Protein AF-A0A6C0I6Y9-F1 (afdb_monomer)

Solvent-accessible surface area (backbone atoms only — not comparable to full-atom values): 7051 Å² total; per-residue (Å²): 144,76,79,78,69,69,66,66,60,72,56,47,60,62,51,49,54,50,50,50,50,50,53,52,50,52,52,49,53,54,50,49,51,54,50,53,52,44,52,43,44,55,71,65,30,73,48,66,6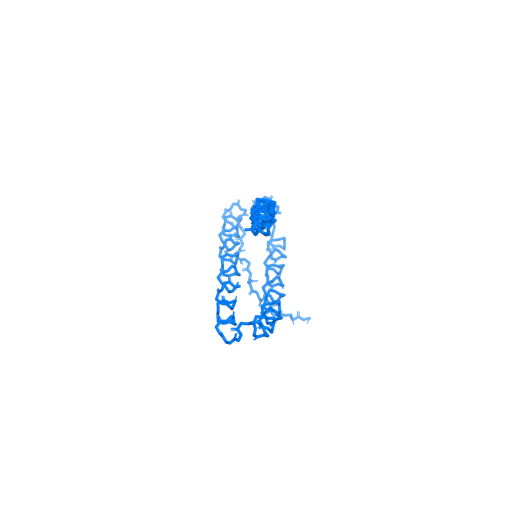6,55,38,35,53,54,33,48,53,50,39,52,49,52,55,53,50,51,55,50,47,53,56,51,31,55,56,27,34,74,77,49,36,69,66,32,25,54,54,50,51,54,51,49,51,50,52,53,50,49,54,52,55,58,46,53,56,26,48,52,54,17,18,70,73,57,75,47,75,83,61,69,70,72,69,77,91,75,129

Nearest PDB structures (foldseek):
  6f09-assembly4_R-5  TM=5.107E-01  e=5.992E+00  Homo sapiens

Organism: NCBI:txid1070528

Secondary structure (DSSP, 8-state):
--SSSHHHHHTHHHHHHH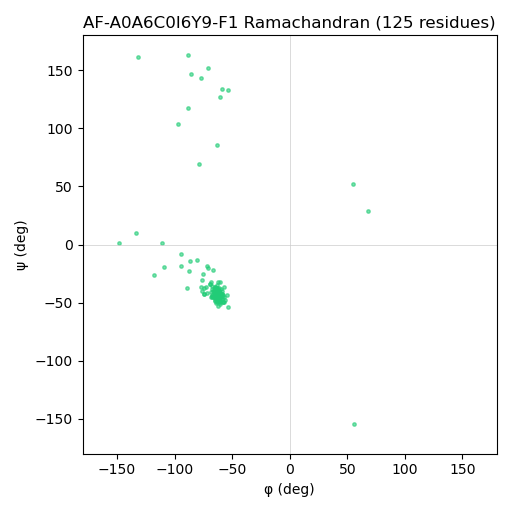HHHHHHHHHHHHHHHHHHHHHHHHHH--SHHHHHHHHHHHHHHHHHHHHHHHHHHHHHHHHHHHHHHHHHHHHHHHHHHHHHHHHHHHHHHHHHHHTPPPPPTT-----

Sequence (127 aa):
MFAIERSKSTSLMPKLIGKSILFASMQFAIGSVEMSSKFSVKNFSKDQDTLQNAADALSDYLIIGLLWTLGTCLIFYANYKWNGVIINTLINLSIMYWIYWSYVKSFDSACTKYGLQPPIMFKPYIS

Radius of gyration: 21.2 Å; Cα contacts (8 Å, |Δi|>4): 71; chains: 1; bounding box: 40×43×68 Å

Mean predicted aligned error: 7.86 Å

Foldseek 3Di:
DPPPPVVVPVVVVVVVVVVVVVVVVVVCVLVVCLVVLLVCLLPPPLDQVSLQVSLAVLLVVLVVLVVVLVVQLVVLCVVPNPVSNVVSNVVSVVSNVVSVVSVQVSQVNNCVVNVYDRHDHPDPPDD

Structure (mmCIF, N/CA/C/O backbone):
data_AF-A0A6C0I6Y9-F1
#
_entry.id   AF-A0A6C0I6Y9-F1
#
loop_
_atom_site.group_PDB
_atom_site.id
_atom_site.type_symbol
_atom_site.label_atom_id
_atom_site.label_alt_id
_atom_site.label_comp_id
_atom_site.label_asym_id
_atom_site.label_entity_id
_atom_site.label_seq_id
_atom_site.pdbx_PDB_ins_code
_atom_site.Cartn_x
_atom_site.Cartn_y
_atom_site.Cartn_z
_atom_site.occupancy
_atom_site.B_iso_or_equiv
_atom_site.auth_seq_id
_atom_site.auth_comp_id
_atom_site.auth_asym_id
_atom_site.auth_atom_id
_atom_site.pdbx_PDB_model_num
ATOM 1 N N . MET A 1 1 ? -24.051 20.916 44.393 1.00 46.16 1 MET A N 1
ATOM 2 C CA . MET A 1 1 ? -24.277 19.968 43.279 1.00 46.16 1 MET A CA 1
ATOM 3 C C . MET A 1 1 ? -24.046 20.663 41.926 1.00 46.16 1 MET A C 1
ATOM 5 O O . MET A 1 1 ? -24.965 20.760 41.140 1.00 46.16 1 MET A O 1
ATOM 9 N N . PHE A 1 2 ? -22.843 21.202 41.664 1.00 51.16 2 PHE A N 1
ATOM 10 C CA . PHE A 1 2 ? -22.504 21.872 40.381 1.00 51.16 2 PHE A CA 1
ATOM 11 C C . PHE A 1 2 ? -21.022 21.722 39.966 1.00 51.16 2 PHE A C 1
ATOM 13 O O . PHE A 1 2 ? -20.606 22.233 38.933 1.00 51.16 2 PHE A O 1
ATOM 20 N N . ALA A 1 3 ? -20.202 21.005 40.745 1.00 52.91 3 ALA A N 1
ATOM 21 C CA . ALA A 1 3 ? -18.757 20.911 40.505 1.00 52.91 3 ALA A CA 1
ATOM 22 C C . ALA A 1 3 ? -18.325 19.688 39.668 1.00 52.91 3 ALA A C 1
ATOM 24 O O . ALA A 1 3 ? -17.167 19.605 39.274 1.00 52.91 3 ALA A O 1
ATOM 25 N N . ILE A 1 4 ? -19.229 18.745 39.374 1.00 52.59 4 ILE A N 1
ATOM 26 C CA . ILE A 1 4 ? -18.869 17.458 38.744 1.00 52.59 4 ILE A CA 1
ATOM 27 C C . ILE A 1 4 ? -19.005 17.489 37.205 1.00 52.59 4 ILE A C 1
ATOM 29 O O . ILE A 1 4 ? -18.363 16.704 36.512 1.00 52.59 4 ILE A O 1
ATOM 33 N N . GLU A 1 5 ? -19.740 18.444 36.626 1.00 50.00 5 GLU A N 1
ATOM 34 C CA . GLU A 1 5 ? -19.968 18.483 35.168 1.00 50.00 5 GLU A CA 1
ATOM 35 C C . GLU A 1 5 ? -18.899 19.233 34.353 1.00 50.00 5 GLU A C 1
ATOM 37 O O . GLU A 1 5 ? -18.698 18.918 33.180 1.00 50.00 5 GLU A O 1
ATOM 42 N N . ARG A 1 6 ? -18.126 20.157 34.946 1.00 48.78 6 ARG A N 1
ATOM 43 C CA . ARG A 1 6 ? -17.092 20.916 34.203 1.00 48.78 6 ARG A CA 1
ATOM 44 C C . ARG A 1 6 ? -15.857 20.096 33.806 1.00 48.78 6 ARG A C 1
ATOM 46 O O . ARG A 1 6 ? -15.140 20.497 32.895 1.00 48.78 6 ARG A O 1
ATOM 53 N N . SER A 1 7 ? -15.619 18.945 34.437 1.00 47.91 7 SER A N 1
ATOM 54 C CA . SER A 1 7 ? -14.430 18.110 34.191 1.00 47.91 7 SER A CA 1
ATOM 55 C C . SER A 1 7 ? -14.483 17.323 32.869 1.00 47.91 7 SER A C 1
ATOM 57 O O . SER A 1 7 ? -13.441 17.024 32.286 1.00 47.91 7 SER A O 1
ATOM 59 N N . LYS A 1 8 ? -15.675 17.014 32.337 1.00 51.84 8 LYS A N 1
ATOM 60 C CA . LYS A 1 8 ? -15.796 16.215 31.102 1.00 51.84 8 LYS A CA 1
ATOM 61 C C . LYS A 1 8 ? -15.482 17.013 29.828 1.00 51.84 8 LYS A C 1
ATOM 63 O O . LYS A 1 8 ? -14.951 16.437 28.878 1.00 51.84 8 LYS A O 1
ATOM 68 N N . SER A 1 9 ? -15.749 18.322 29.824 1.00 52.97 9 SER A N 1
ATOM 69 C CA . SER A 1 9 ? -15.637 19.184 28.635 1.00 52.97 9 SER A CA 1
ATOM 70 C C . SER A 1 9 ? -14.188 19.551 28.272 1.00 52.97 9 SER A C 1
ATOM 72 O O . SER A 1 9 ? -13.799 19.478 27.107 1.00 52.97 9 SER A O 1
ATOM 74 N N . THR A 1 10 ? -13.330 19.829 29.258 1.00 56.44 10 THR A N 1
ATOM 75 C CA . THR A 1 10 ? -11.923 20.223 29.028 1.00 56.44 10 THR A CA 1
ATOM 76 C C . THR A 1 10 ? -11.056 19.116 28.422 1.00 56.44 10 THR A C 1
ATOM 78 O O . THR A 1 10 ? -10.063 19.409 27.763 1.00 56.44 10 THR A O 1
ATOM 81 N N . SER A 1 11 ? -11.441 17.843 28.569 1.00 61.66 11 SER A N 1
ATOM 82 C CA . SER A 1 11 ? -10.718 16.711 27.965 1.00 61.66 11 SER A CA 1
ATOM 83 C C . SER A 1 11 ? -11.043 16.475 26.485 1.00 61.66 11 SER A C 1
ATOM 85 O O . SER A 1 11 ? -10.345 15.707 25.820 1.00 61.66 11 SER A O 1
ATOM 87 N N . LEU A 1 12 ? -12.106 17.095 25.960 1.00 75.56 12 LEU A N 1
ATOM 88 C CA . LEU A 1 12 ? -12.605 16.814 24.615 1.00 75.56 12 LEU A CA 1
ATOM 89 C C . LEU A 1 12 ? -11.707 17.433 23.538 1.00 75.56 12 LEU A C 1
ATOM 91 O O . LEU A 1 12 ? -11.383 16.771 22.555 1.00 75.56 12 LEU A O 1
ATOM 95 N N . MET A 1 13 ? -11.259 18.672 23.747 1.00 86.00 13 MET A N 1
ATOM 96 C CA . MET A 1 13 ? -10.482 19.416 22.753 1.00 86.00 13 MET A CA 1
ATOM 97 C C . MET A 1 13 ? -9.079 18.824 22.518 1.00 86.00 13 MET A C 1
ATOM 99 O O . MET A 1 13 ? -8.746 18.585 21.358 1.00 86.00 13 MET A O 1
ATOM 103 N N . PRO A 1 14 ? -8.296 18.445 23.552 1.00 88.75 14 PRO A N 1
ATOM 104 C CA . PRO A 1 14 ? -7.034 17.729 23.344 1.00 88.75 14 PRO A CA 1
ATOM 105 C C . PRO A 1 14 ? -7.215 16.369 22.653 1.00 88.75 14 PRO A C 1
ATOM 107 O O . PRO A 1 14 ? -6.416 16.005 21.794 1.00 88.75 14 PRO A O 1
ATOM 110 N N . LYS A 1 15 ? -8.288 15.626 22.971 1.00 86.62 15 LYS A N 1
ATOM 111 C CA . LYS A 1 15 ? -8.602 14.342 22.314 1.00 86.62 15 LYS A CA 1
ATOM 112 C C . LYS A 1 15 ? -8.944 14.520 20.836 1.00 86.62 15 LYS A C 1
ATOM 114 O O . LYS A 1 15 ? -8.518 13.707 20.020 1.00 86.62 15 LYS A O 1
ATOM 119 N N . LEU A 1 16 ? -9.714 15.554 20.497 1.00 90.31 16 LEU A N 1
ATOM 120 C CA . LEU A 1 16 ? -10.054 15.876 19.112 1.00 90.31 16 LEU A CA 1
ATOM 121 C C . LEU A 1 16 ? -8.808 16.286 18.326 1.00 90.31 16 LEU A C 1
ATOM 123 O O . LEU A 1 16 ? -8.562 15.713 17.271 1.00 90.31 16 LEU A O 1
ATOM 127 N N . ILE A 1 17 ? -7.985 17.187 18.869 1.00 92.62 17 ILE A N 1
ATOM 128 C CA . ILE A 1 17 ? -6.722 17.600 18.241 1.00 92.62 17 ILE A CA 1
ATOM 129 C C . ILE A 1 17 ? -5.806 16.388 18.033 1.00 92.62 17 ILE A C 1
ATOM 131 O O . ILE A 1 17 ? -5.309 16.185 16.929 1.00 92.62 17 ILE A O 1
ATOM 135 N N . GLY A 1 18 ? -5.641 15.538 19.051 1.00 90.56 18 GLY A N 1
ATOM 136 C CA . GLY A 1 18 ? -4.822 14.329 18.949 1.00 90.56 18 GLY A CA 1
ATOM 137 C C . GLY A 1 18 ? -5.308 13.359 17.868 1.00 90.56 18 GLY A C 1
ATOM 138 O O . GLY A 1 18 ? -4.500 12.860 17.088 1.00 90.56 18 GLY A O 1
ATOM 139 N N . LYS A 1 19 ? -6.626 13.129 17.763 1.00 89.19 19 LYS A N 1
ATOM 140 C CA . LYS A 1 19 ? -7.206 12.303 16.688 1.00 89.19 19 LYS A CA 1
ATOM 141 C C . LYS A 1 19 ? -7.010 12.927 15.307 1.00 89.19 19 LYS A C 1
ATOM 143 O O . LYS A 1 19 ? -6.667 12.210 14.373 1.00 89.19 19 LYS A O 1
ATOM 148 N N . SER A 1 20 ? -7.196 14.239 15.178 1.00 91.06 20 SER A N 1
ATOM 149 C CA . SER A 1 20 ? -6.979 14.945 13.913 1.00 91.06 20 SER A CA 1
ATOM 150 C C . SER A 1 20 ? -5.524 14.862 13.462 1.00 91.06 20 SER A C 1
ATOM 152 O O . SER A 1 20 ? -5.271 14.586 12.293 1.00 91.06 20 SER A O 1
ATOM 154 N N . ILE A 1 21 ? -4.570 15.028 14.385 1.00 93.94 21 ILE A N 1
ATOM 155 C CA . ILE A 1 21 ? -3.141 14.851 14.098 1.00 93.94 21 ILE A CA 1
ATOM 156 C C . ILE A 1 21 ? -2.873 13.415 13.652 1.00 93.94 21 ILE A C 1
ATOM 158 O O . ILE A 1 21 ? -2.245 13.224 12.620 1.00 93.94 21 ILE A O 1
ATOM 162 N N . LEU A 1 22 ? -3.398 12.412 14.364 1.00 92.00 22 LEU A N 1
ATOM 163 C CA . LEU A 1 22 ? -3.224 11.006 13.992 1.00 92.00 22 LEU A CA 1
ATOM 164 C C . LEU A 1 22 ? -3.715 10.723 12.564 1.00 92.00 22 LEU A C 1
ATOM 166 O O . LEU A 1 22 ? -2.991 10.115 11.779 1.00 92.00 22 LEU A O 1
ATOM 170 N N . PHE A 1 23 ? -4.918 11.183 12.210 1.00 89.44 23 PHE A N 1
ATOM 171 C CA . PHE A 1 23 ? -5.465 10.984 10.866 1.00 89.44 23 PHE A CA 1
ATOM 172 C C . PHE A 1 23 ? -4.680 11.749 9.795 1.00 89.44 23 PHE A C 1
ATOM 174 O O . PHE A 1 23 ? -4.400 11.188 8.736 1.00 89.44 23 PHE A O 1
ATOM 181 N N . ALA A 1 24 ? -4.249 12.981 10.081 1.00 91.25 24 ALA A N 1
ATOM 182 C CA . ALA A 1 24 ? -3.385 13.741 9.182 1.00 91.25 24 ALA A CA 1
ATOM 183 C C . ALA A 1 24 ? -2.025 13.048 8.976 1.00 91.25 24 ALA A C 1
ATOM 185 O O . ALA A 1 24 ? -1.539 12.960 7.850 1.00 91.25 24 ALA A O 1
ATOM 186 N N . SER A 1 25 ? -1.432 12.492 10.036 1.00 91.69 25 SER A N 1
ATOM 187 C CA . SER A 1 25 ? -0.187 11.723 9.966 1.00 91.69 25 SER A CA 1
ATOM 188 C C . SER A 1 25 ? -0.346 10.433 9.163 1.00 91.69 25 SER A C 1
ATOM 190 O O . SER A 1 25 ? 0.541 10.105 8.379 1.00 91.69 25 SER A O 1
ATOM 192 N N . MET A 1 26 ? -1.471 9.722 9.300 1.00 90.25 26 MET A N 1
ATOM 193 C CA . MET A 1 26 ? -1.774 8.547 8.471 1.00 90.25 26 MET A CA 1
ATOM 194 C C . MET A 1 26 ? -1.885 8.926 6.991 1.00 90.25 26 MET A C 1
ATOM 196 O O . MET A 1 26 ? -1.279 8.269 6.147 1.00 90.25 26 MET A O 1
ATOM 200 N N . GLN A 1 27 ? -2.595 10.013 6.675 1.00 87.44 27 GLN A N 1
ATOM 201 C CA . GLN A 1 27 ? -2.697 10.518 5.305 1.00 87.44 27 GLN A CA 1
ATOM 202 C C . GLN A 1 27 ? -1.326 10.913 4.745 1.00 87.44 27 GLN A C 1
ATOM 204 O O . GLN A 1 27 ? -1.005 10.560 3.611 1.00 87.44 27 GLN A O 1
ATOM 209 N N . PHE A 1 28 ? -0.506 11.610 5.534 1.00 90.56 28 PHE A N 1
ATOM 210 C CA . PHE A 1 28 ? 0.849 11.982 5.140 1.00 90.56 28 PHE A CA 1
ATOM 211 C C . PHE A 1 28 ? 1.724 10.752 4.881 1.00 90.56 28 PHE A C 1
ATOM 213 O O . PHE A 1 28 ? 2.403 10.699 3.861 1.00 90.56 28 PHE A O 1
ATOM 220 N N . ALA A 1 29 ? 1.684 9.747 5.759 1.00 88.44 29 ALA A N 1
ATOM 221 C CA . ALA A 1 29 ? 2.462 8.522 5.597 1.00 88.44 29 ALA A CA 1
ATOM 222 C C . ALA A 1 29 ? 2.071 7.767 4.319 1.00 88.44 29 ALA A C 1
ATOM 224 O O . ALA A 1 29 ? 2.939 7.434 3.514 1.00 88.44 29 ALA A O 1
ATOM 225 N N . ILE A 1 30 ? 0.770 7.560 4.093 1.00 86.06 30 ILE A N 1
ATOM 226 C CA . ILE A 1 30 ? 0.262 6.865 2.902 1.00 86.06 30 ILE A CA 1
ATOM 227 C C . ILE A 1 30 ? 0.606 7.656 1.635 1.00 86.06 30 ILE A C 1
ATOM 229 O O . ILE A 1 30 ? 1.162 7.098 0.690 1.00 86.06 30 ILE A O 1
ATOM 233 N N . GLY A 1 31 ? 0.331 8.963 1.627 1.00 87.06 31 GLY A N 1
ATOM 234 C CA . GLY A 1 31 ? 0.601 9.824 0.476 1.00 87.06 31 GLY A CA 1
ATOM 235 C C . GLY A 1 31 ? 2.090 9.940 0.152 1.00 87.06 31 GLY A C 1
ATOM 236 O O . GLY A 1 31 ? 2.466 9.905 -1.017 1.00 87.06 31 GLY A O 1
ATOM 237 N N . SER A 1 32 ? 2.947 10.028 1.172 1.00 87.12 32 SER A N 1
ATOM 238 C CA . SER A 1 32 ? 4.403 10.089 1.012 1.00 87.12 32 SER A CA 1
ATOM 239 C C . SER A 1 32 ? 4.956 8.804 0.395 1.00 87.12 32 SER A C 1
ATOM 241 O O . SER A 1 32 ? 5.728 8.862 -0.566 1.00 87.12 32 SER A O 1
ATOM 243 N N . VAL A 1 33 ? 4.514 7.638 0.881 1.00 84.69 33 VAL A N 1
ATOM 244 C CA . VAL A 1 33 ? 4.906 6.345 0.305 1.00 84.69 33 VAL A CA 1
ATOM 245 C C . VAL A 1 33 ? 4.414 6.241 -1.137 1.00 84.69 33 VAL A C 1
ATOM 247 O O . VAL A 1 33 ? 5.216 5.978 -2.026 1.00 84.69 33 VAL A O 1
ATOM 250 N N . GLU A 1 34 ? 3.141 6.537 -1.414 1.00 86.25 34 GLU A N 1
ATOM 251 C CA . GLU A 1 34 ? 2.609 6.449 -2.779 1.00 86.25 34 GLU A CA 1
ATOM 252 C C . GLU A 1 34 ? 3.352 7.387 -3.747 1.00 86.25 34 GLU A C 1
ATOM 254 O O . GLU A 1 34 ? 3.741 6.981 -4.846 1.00 86.25 34 GLU A O 1
ATOM 259 N N . MET A 1 35 ? 3.599 8.635 -3.346 1.00 87.69 35 MET A N 1
ATOM 260 C CA . MET A 1 35 ? 4.308 9.611 -4.172 1.00 87.69 35 MET A CA 1
ATOM 261 C C . MET A 1 35 ? 5.755 9.186 -4.438 1.00 87.69 35 MET A C 1
ATOM 263 O O . MET A 1 35 ? 6.185 9.179 -5.595 1.00 87.69 35 MET A O 1
ATOM 267 N N . SER A 1 36 ? 6.500 8.828 -3.389 1.00 87.81 36 SER A N 1
ATOM 268 C CA . SER A 1 36 ? 7.916 8.456 -3.500 1.00 87.81 36 SER A CA 1
ATOM 269 C C . SER A 1 36 ? 8.106 7.176 -4.312 1.00 87.81 36 SER A C 1
ATOM 271 O O . SER A 1 36 ? 8.956 7.131 -5.202 1.00 87.81 36 SER A O 1
ATOM 273 N N . SER A 1 37 ? 7.253 6.177 -4.106 1.00 84.56 37 SER A N 1
ATOM 274 C CA . SER A 1 37 ? 7.244 4.937 -4.875 1.00 84.56 37 SER A CA 1
ATOM 275 C C . SER A 1 37 ? 6.992 5.156 -6.365 1.00 84.56 37 SER A C 1
ATOM 277 O O . SER A 1 37 ? 7.751 4.671 -7.206 1.00 84.56 37 SER A O 1
ATOM 279 N N . LYS A 1 38 ? 5.961 5.930 -6.723 1.00 88.38 38 LYS A N 1
ATOM 280 C CA . LYS A 1 38 ? 5.637 6.208 -8.133 1.00 88.38 38 LYS A CA 1
ATOM 281 C C . LYS A 1 38 ? 6.707 7.058 -8.796 1.00 88.38 38 LYS A C 1
ATOM 283 O O . LYS A 1 38 ? 7.029 6.842 -9.964 1.00 88.38 38 LYS A O 1
ATOM 288 N N . PHE A 1 39 ? 7.252 8.025 -8.062 1.00 87.50 39 PHE A N 1
ATOM 289 C CA . PHE A 1 39 ? 8.388 8.806 -8.527 1.00 87.50 39 PHE A CA 1
ATOM 290 C C . PHE A 1 39 ? 9.587 7.901 -8.816 1.00 87.50 39 PHE A C 1
ATOM 292 O O . PHE A 1 39 ? 10.225 8.068 -9.855 1.00 87.50 39 PHE A O 1
ATOM 299 N N . SER A 1 40 ? 9.852 6.929 -7.940 1.00 86.25 40 SER A N 1
ATOM 300 C CA . SER A 1 40 ? 10.973 6.010 -8.096 1.00 86.25 40 SER A CA 1
ATOM 301 C C . SER A 1 40 ? 10.844 5.167 -9.365 1.00 86.25 40 SER A C 1
ATOM 303 O O . SER A 1 40 ? 11.708 5.229 -10.239 1.00 86.25 40 SER A O 1
ATOM 305 N N . VAL A 1 41 ? 9.704 4.490 -9.541 1.00 85.81 41 VAL A N 1
ATOM 306 C CA . VAL A 1 41 ? 9.430 3.656 -10.725 1.00 85.81 41 VAL A CA 1
ATOM 307 C C . VAL A 1 41 ? 9.549 4.461 -12.025 1.00 85.81 41 VAL A C 1
ATOM 309 O O . VAL A 1 41 ? 10.188 4.035 -12.981 1.00 85.81 41 VAL A O 1
ATOM 312 N N . LYS A 1 42 ? 8.987 5.673 -12.071 1.00 85.06 42 LYS A N 1
ATOM 313 C CA . LYS A 1 42 ? 8.967 6.489 -13.299 1.00 85.06 42 LYS A CA 1
ATOM 314 C C . LYS A 1 42 ? 10.326 7.066 -13.711 1.00 85.06 42 LYS A C 1
ATOM 316 O O . LYS A 1 42 ? 10.476 7.495 -14.860 1.00 85.06 42 LYS A O 1
ATOM 321 N N . ASN A 1 43 ? 11.282 7.162 -12.788 1.00 83.94 43 ASN A N 1
ATOM 322 C CA . ASN A 1 43 ? 12.553 7.855 -13.028 1.00 83.94 43 ASN A CA 1
ATOM 323 C C . ASN A 1 43 ? 13.784 6.951 -12.933 1.00 83.94 43 ASN A C 1
ATOM 325 O O . ASN A 1 43 ? 14.796 7.260 -13.570 1.00 83.94 43 ASN A O 1
ATOM 329 N N . PHE A 1 44 ? 13.706 5.859 -12.170 1.00 84.00 44 PHE A N 1
ATOM 330 C CA . PHE A 1 44 ? 14.841 4.971 -11.922 1.00 84.00 44 PHE A CA 1
ATOM 331 C C . PHE A 1 44 ? 14.726 3.608 -12.609 1.00 84.00 44 PHE A C 1
ATOM 333 O O . PHE A 1 44 ? 15.761 2.998 -12.847 1.00 84.00 44 PHE A O 1
ATOM 340 N N . SER A 1 45 ? 13.537 3.164 -13.028 1.00 84.00 45 SER A N 1
ATOM 341 C CA . SER A 1 45 ? 13.367 1.924 -13.805 1.00 84.00 45 SER A CA 1
ATOM 342 C C . SER A 1 45 ? 13.728 2.126 -15.284 1.00 84.00 45 SER A C 1
ATOM 344 O O . SER A 1 45 ? 12.850 2.167 -16.144 1.00 84.00 45 SER A O 1
ATOM 346 N N . LYS A 1 46 ? 15.022 2.327 -15.572 1.00 86.81 46 LYS A N 1
ATOM 347 C CA . LYS A 1 46 ? 15.552 2.580 -16.930 1.00 86.81 46 LYS A CA 1
ATOM 348 C C . LYS A 1 46 ? 15.860 1.302 -17.718 1.00 86.81 46 LYS A C 1
ATOM 350 O O . LYS A 1 46 ? 16.055 1.368 -18.926 1.00 86.81 46 LYS A O 1
ATOM 355 N N . ASP A 1 47 ? 15.902 0.171 -17.033 1.00 88.88 47 ASP A N 1
ATOM 356 C CA . ASP A 1 47 ? 16.197 -1.160 -17.554 1.00 88.88 47 ASP A CA 1
ATOM 357 C C . ASP A 1 47 ? 15.158 -2.172 -17.049 1.00 88.88 47 ASP A C 1
ATOM 359 O O . ASP A 1 47 ? 14.425 -1.922 -16.083 1.00 88.88 47 ASP A O 1
ATOM 363 N N . GLN A 1 48 ? 15.075 -3.313 -17.738 1.00 86.50 48 GLN A N 1
ATOM 364 C CA . GLN A 1 48 ? 14.050 -4.324 -17.484 1.00 86.50 48 GLN A CA 1
ATOM 365 C C . GLN A 1 48 ? 14.189 -4.959 -16.095 1.00 86.50 48 GLN A C 1
ATOM 367 O O . GLN A 1 48 ? 13.175 -5.222 -15.450 1.00 86.50 48 GLN A O 1
ATOM 372 N N . ASP A 1 49 ? 15.418 -5.159 -15.617 1.00 87.69 49 ASP A N 1
ATOM 373 C CA . ASP A 1 49 ? 15.679 -5.779 -14.317 1.00 87.69 49 ASP A CA 1
ATOM 374 C C . ASP A 1 49 ? 15.207 -4.870 -13.182 1.00 87.69 49 ASP A C 1
ATOM 376 O O . ASP A 1 49 ? 14.503 -5.310 -12.275 1.00 87.69 49 ASP A O 1
ATOM 380 N N . THR A 1 50 ? 15.495 -3.570 -13.260 1.00 88.00 50 THR A N 1
ATOM 381 C CA . THR A 1 50 ? 15.027 -2.591 -12.269 1.00 88.00 50 THR A CA 1
ATOM 382 C C . THR A 1 50 ? 13.502 -2.462 -12.269 1.00 88.00 50 THR A C 1
ATOM 384 O O . THR A 1 50 ? 12.890 -2.292 -11.211 1.00 88.00 50 THR A O 1
ATOM 387 N N . LEU A 1 51 ? 12.862 -2.550 -13.439 1.00 87.44 51 LEU A N 1
ATOM 388 C CA . LEU A 1 51 ? 11.402 -2.537 -13.549 1.00 87.44 51 LEU A CA 1
ATOM 389 C C . LEU A 1 51 ? 10.769 -3.808 -12.959 1.00 87.44 51 LEU A C 1
ATOM 391 O O . LEU A 1 51 ? 9.764 -3.716 -12.253 1.00 87.44 51 LEU A O 1
ATOM 395 N N . GLN A 1 52 ? 11.371 -4.974 -13.203 1.00 89.94 52 GLN A N 1
ATOM 396 C CA . GLN A 1 52 ? 10.909 -6.246 -12.649 1.00 89.94 52 GLN A CA 1
ATOM 397 C C . GLN A 1 52 ? 11.106 -6.301 -11.129 1.00 89.94 52 GLN A C 1
ATOM 399 O O . GLN A 1 52 ? 10.163 -6.631 -10.420 1.00 89.94 52 GLN A O 1
ATOM 404 N N . ASN A 1 53 ? 12.255 -5.860 -10.613 1.00 88.94 53 ASN A N 1
ATOM 405 C CA . ASN A 1 53 ? 12.508 -5.771 -9.171 1.00 88.94 53 ASN A CA 1
ATOM 406 C C . ASN A 1 53 ? 11.464 -4.894 -8.455 1.00 88.94 53 ASN A C 1
ATOM 408 O O . ASN A 1 53 ? 11.048 -5.193 -7.336 1.00 88.94 53 ASN A O 1
ATOM 412 N N . ALA A 1 54 ? 11.000 -3.817 -9.099 1.00 88.31 54 ALA A N 1
ATOM 413 C CA . ALA A 1 54 ? 9.932 -2.982 -8.553 1.00 88.31 54 ALA A CA 1
ATOM 414 C C . ALA A 1 54 ? 8.564 -3.696 -8.531 1.00 88.31 54 ALA A C 1
ATOM 416 O O . ALA A 1 54 ? 7.769 -3.476 -7.615 1.00 88.31 54 ALA A O 1
ATOM 417 N N . ALA A 1 55 ? 8.282 -4.552 -9.516 1.00 89.50 55 ALA A N 1
ATOM 418 C CA . ALA A 1 55 ? 7.076 -5.380 -9.554 1.00 89.50 55 ALA A CA 1
ATOM 419 C C . ALA A 1 55 ? 7.119 -6.532 -8.537 1.00 89.50 55 ALA A C 1
ATOM 421 O O . ALA A 1 55 ? 6.102 -6.837 -7.905 1.00 89.50 55 ALA A O 1
ATOM 422 N N . ASP A 1 56 ? 8.293 -7.120 -8.323 1.00 89.00 56 ASP A N 1
ATOM 423 C CA . ASP A 1 56 ? 8.515 -8.150 -7.308 1.00 89.00 56 ASP A CA 1
ATOM 424 C C . ASP A 1 56 ? 8.326 -7.553 -5.904 1.00 89.00 56 ASP A C 1
ATOM 426 O O . ASP A 1 56 ? 7.537 -8.073 -5.117 1.00 89.00 56 ASP A O 1
ATOM 430 N N . ALA A 1 57 ? 8.893 -6.370 -5.639 1.00 89.19 57 ALA A N 1
ATOM 431 C CA . ALA A 1 57 ? 8.680 -5.647 -4.382 1.00 89.19 57 ALA A CA 1
ATOM 432 C C . ALA A 1 57 ? 7.198 -5.299 -4.129 1.00 89.19 57 ALA A C 1
ATOM 434 O O . ALA A 1 57 ? 6.716 -5.376 -2.995 1.00 89.19 57 ALA A O 1
ATOM 435 N N . LEU A 1 58 ? 6.447 -4.935 -5.177 1.00 89.88 58 LEU A N 1
ATOM 436 C CA . LEU A 1 58 ? 5.001 -4.728 -5.068 1.00 89.88 58 LEU A CA 1
ATOM 437 C C . LEU A 1 58 ? 4.264 -6.038 -4.752 1.00 89.88 58 LEU A C 1
ATOM 439 O O . LEU A 1 58 ? 3.321 -6.033 -3.962 1.00 89.88 58 LEU A O 1
ATOM 443 N N . SER A 1 59 ? 4.686 -7.151 -5.350 1.00 89.94 59 SER A N 1
ATOM 444 C CA . SER A 1 59 ? 4.106 -8.474 -5.096 1.00 89.94 59 SER A CA 1
ATOM 445 C C . SER A 1 59 ? 4.342 -8.912 -3.644 1.00 89.94 59 SER A C 1
ATOM 447 O O . SER A 1 59 ? 3.391 -9.312 -2.968 1.00 89.94 59 SER A O 1
ATOM 449 N N . ASP A 1 60 ? 5.561 -8.740 -3.127 1.00 89.56 60 ASP A N 1
ATOM 450 C CA . ASP A 1 60 ? 5.906 -9.011 -1.725 1.00 89.56 60 ASP A CA 1
ATOM 451 C C . ASP A 1 60 ? 5.086 -8.143 -0.762 1.00 89.56 60 ASP A C 1
ATOM 453 O O . ASP A 1 60 ? 4.535 -8.642 0.225 1.00 89.56 60 ASP A O 1
ATOM 457 N N . TYR A 1 61 ? 4.922 -6.853 -1.076 1.00 89.69 61 TYR A N 1
ATOM 458 C CA . TYR A 1 61 ? 4.053 -5.960 -0.308 1.00 89.69 61 TYR A CA 1
ATOM 459 C C . TYR A 1 61 ? 2.608 -6.468 -0.256 1.00 89.69 61 TYR A C 1
ATOM 461 O O . TYR A 1 61 ? 1.996 -6.449 0.812 1.00 89.69 61 TYR A O 1
ATOM 469 N N . LEU A 1 62 ? 2.050 -6.942 -1.375 1.00 90.56 62 LEU A N 1
ATOM 470 C CA . LEU A 1 62 ? 0.685 -7.470 -1.402 1.00 90.56 62 LEU A CA 1
ATOM 471 C C . LEU A 1 62 ? 0.551 -8.741 -0.551 1.00 90.56 62 LEU A C 1
ATOM 473 O O . LEU A 1 62 ? -0.446 -8.897 0.150 1.00 90.56 62 LEU A O 1
ATOM 477 N N . ILE A 1 63 ? 1.558 -9.616 -0.537 1.00 90.00 63 ILE A N 1
ATOM 478 C CA . ILE A 1 63 ? 1.563 -10.810 0.323 1.00 90.00 63 ILE A CA 1
ATOM 479 C C . ILE A 1 63 ? 1.595 -10.409 1.804 1.00 90.00 63 ILE A C 1
ATOM 481 O O . ILE A 1 63 ? 0.766 -10.870 2.595 1.00 90.00 63 ILE A O 1
ATOM 485 N N . ILE A 1 64 ? 2.504 -9.506 2.181 1.00 91.06 64 ILE A N 1
ATOM 486 C CA . ILE A 1 64 ? 2.608 -8.996 3.557 1.00 91.06 64 ILE A CA 1
ATOM 487 C C . ILE A 1 64 ? 1.316 -8.272 3.961 1.00 91.06 64 ILE A C 1
ATOM 489 O O . ILE A 1 64 ? 0.815 -8.462 5.071 1.00 91.06 64 ILE A O 1
ATOM 493 N N . GLY A 1 65 ? 0.734 -7.484 3.057 1.00 90.81 65 GLY A N 1
ATOM 494 C CA . GLY A 1 65 ? -0.529 -6.779 3.265 1.00 90.81 65 GLY A CA 1
ATOM 495 C C . GLY A 1 65 ? -1.702 -7.726 3.513 1.00 90.81 65 GLY A C 1
ATOM 496 O O . GLY A 1 65 ? -2.513 -7.476 4.407 1.00 90.81 65 GLY A O 1
ATOM 497 N N . LEU A 1 66 ? -1.769 -8.855 2.800 1.00 91.62 66 LEU A N 1
ATOM 498 C CA . LEU A 1 66 ? -2.777 -9.891 3.044 1.00 91.62 66 LEU A CA 1
ATOM 499 C C . LEU A 1 66 ? -2.599 -10.532 4.424 1.00 91.62 66 LEU A C 1
ATOM 501 O O . LEU A 1 66 ? -3.572 -10.651 5.171 1.00 91.62 66 LEU A O 1
ATOM 505 N N . LEU A 1 67 ? -1.368 -10.885 4.803 1.00 93.12 67 LEU A N 1
ATOM 506 C CA . LEU A 1 67 ? -1.072 -11.422 6.138 1.00 93.12 67 LEU A CA 1
ATOM 507 C C . LEU A 1 67 ? -1.469 -10.435 7.242 1.00 93.12 67 LEU A C 1
ATOM 509 O O . LEU A 1 67 ? -2.102 -10.814 8.231 1.00 93.12 67 LEU A O 1
ATOM 513 N N . TRP A 1 68 ? -1.170 -9.151 7.051 1.00 92.75 68 TRP A N 1
ATOM 514 C CA . TRP A 1 68 ? -1.564 -8.106 7.991 1.00 92.75 68 TRP A CA 1
ATOM 515 C C . TRP A 1 68 ? -3.081 -7.895 8.041 1.00 92.75 68 TRP A C 1
ATOM 517 O O . TRP A 1 68 ? -3.657 -7.683 9.111 1.00 92.75 68 TRP A O 1
ATOM 527 N N . THR A 1 69 ? -3.762 -8.023 6.903 1.00 93.38 69 THR A N 1
ATOM 528 C CA . THR A 1 69 ? -5.227 -7.980 6.834 1.00 93.38 69 THR A CA 1
ATOM 529 C C . THR A 1 69 ? -5.839 -9.092 7.683 1.00 93.38 69 THR A C 1
ATOM 531 O O . THR A 1 69 ? -6.774 -8.838 8.440 1.00 93.38 69 THR A O 1
ATOM 534 N N . LEU A 1 70 ? -5.286 -10.307 7.644 1.00 92.50 70 LEU A N 1
ATOM 535 C CA . LEU A 1 70 ? -5.738 -11.403 8.508 1.00 92.50 70 LEU A CA 1
ATOM 536 C C . LEU A 1 70 ? -5.506 -11.092 9.993 1.00 92.50 70 LEU A C 1
ATOM 538 O O . LEU A 1 70 ? -6.416 -11.265 10.806 1.00 92.50 70 LEU A O 1
ATOM 542 N N . GLY A 1 71 ? -4.330 -10.567 10.346 1.00 94.00 71 GLY A N 1
ATOM 543 C CA . GLY A 1 71 ? -4.024 -10.154 11.720 1.00 94.00 71 GLY A CA 1
ATOM 544 C C . GLY A 1 71 ? -4.993 -9.090 12.248 1.00 94.00 71 GLY A C 1
ATOM 545 O O . GLY A 1 71 ? -5.537 -9.215 13.347 1.00 94.00 71 GLY A O 1
ATOM 546 N N . THR A 1 72 ? -5.285 -8.070 11.442 1.00 93.56 72 THR A N 1
ATOM 547 C CA . THR A 1 72 ? -6.246 -7.017 11.807 1.00 93.56 72 THR A CA 1
ATOM 548 C C . THR A 1 72 ? -7.679 -7.539 11.872 1.00 93.56 72 THR A C 1
ATOM 550 O O . THR A 1 72 ? -8.430 -7.115 12.750 1.00 93.56 72 THR A O 1
ATOM 553 N N . CYS A 1 73 ? -8.055 -8.521 11.048 1.00 93.50 73 CYS A N 1
ATOM 554 C CA . CYS A 1 73 ? -9.358 -9.178 11.160 1.00 93.50 73 CYS A CA 1
ATOM 555 C C . CYS A 1 73 ? -9.553 -9.835 12.534 1.00 93.50 73 CYS A C 1
ATOM 557 O O . CYS A 1 73 ? -10.628 -9.694 13.112 1.00 93.50 73 CYS A O 1
ATOM 559 N N . LEU A 1 74 ? -8.527 -10.477 13.106 1.00 93.50 74 LEU A N 1
ATOM 560 C CA . LEU A 1 74 ? -8.608 -11.059 14.455 1.00 93.50 74 LEU A CA 1
ATOM 561 C C . LEU A 1 74 ? -8.860 -9.989 15.529 1.00 93.50 74 LEU A C 1
ATOM 563 O O . LEU A 1 74 ? -9.722 -10.159 16.394 1.00 93.50 74 LEU A O 1
ATOM 567 N N . ILE A 1 75 ? -8.161 -8.854 15.441 1.00 93.94 75 ILE A N 1
ATOM 568 C CA . ILE A 1 75 ? -8.330 -7.723 16.367 1.00 93.94 75 ILE A CA 1
ATOM 569 C C . ILE A 1 75 ? -9.743 -7.138 16.246 1.00 93.94 75 ILE A C 1
ATOM 571 O O . ILE A 1 75 ? -10.413 -6.890 17.253 1.00 93.94 75 ILE A O 1
ATOM 575 N N . PHE A 1 76 ? -10.225 -6.935 15.020 1.00 93.44 76 PHE A N 1
ATOM 576 C CA . PHE A 1 76 ? -11.561 -6.394 14.779 1.00 93.44 76 PHE A CA 1
ATOM 577 C C . PHE A 1 76 ? -12.663 -7.375 15.176 1.00 93.44 76 PHE A C 1
ATOM 579 O O . PHE A 1 76 ? -13.683 -6.942 15.710 1.00 93.44 76 PHE A O 1
ATOM 586 N N . TYR A 1 77 ? -12.447 -8.680 15.012 1.00 93.12 77 TYR A N 1
ATOM 587 C CA . TYR A 1 77 ? -13.364 -9.700 15.507 1.00 93.12 77 TYR A CA 1
ATOM 588 C C . TYR A 1 77 ? -13.489 -9.656 17.034 1.00 93.12 77 TYR A C 1
ATOM 590 O O . TYR A 1 77 ? -14.601 -9.694 17.568 1.00 93.12 77 TYR A O 1
ATOM 598 N N . ALA A 1 78 ? -12.364 -9.513 17.743 1.00 94.38 78 ALA A N 1
ATOM 599 C CA . ALA A 1 78 ? -12.351 -9.420 19.200 1.00 94.38 78 ALA A CA 1
ATOM 600 C C . ALA A 1 78 ? -13.134 -8.198 19.719 1.00 94.38 78 ALA A C 1
ATOM 602 O O . ALA A 1 78 ? -13.880 -8.322 20.690 1.00 94.38 78 ALA A O 1
ATOM 603 N N . ASN A 1 79 ? -13.015 -7.046 19.049 1.00 94.12 79 ASN A N 1
ATOM 604 C CA . ASN A 1 79 ? -13.617 -5.783 19.498 1.00 94.12 79 ASN A CA 1
ATOM 605 C C . ASN A 1 79 ? -15.046 -5.545 18.979 1.00 94.12 79 ASN A C 1
ATOM 607 O O . ASN A 1 79 ? -15.884 -5.005 19.697 1.00 94.12 79 ASN A O 1
ATOM 611 N N . TYR A 1 80 ? -15.335 -5.941 17.739 1.00 92.50 80 TYR A N 1
ATOM 612 C CA . TYR A 1 80 ? -16.544 -5.545 17.004 1.00 92.50 80 TYR A CA 1
ATOM 613 C C . TYR A 1 80 ? -17.258 -6.721 16.318 1.00 92.50 80 TYR A C 1
ATOM 615 O O . TYR A 1 80 ? -18.189 -6.508 15.535 1.00 92.50 80 TYR A O 1
ATOM 623 N N . LYS A 1 81 ? -16.848 -7.967 16.609 1.00 93.19 81 LYS A N 1
ATOM 624 C CA . LYS A 1 81 ? -17.403 -9.197 16.018 1.00 93.19 81 LYS A CA 1
ATOM 625 C C . LYS A 1 81 ? -17.324 -9.169 14.482 1.00 93.19 81 LYS A C 1
ATOM 627 O O . LYS A 1 81 ? -16.464 -8.509 13.900 1.00 93.19 81 LYS A O 1
ATOM 632 N N . TRP A 1 82 ? -18.210 -9.903 13.812 1.00 92.50 82 TRP A N 1
ATOM 633 C CA . TRP A 1 82 ? -18.218 -10.054 12.355 1.00 92.50 82 TRP A CA 1
ATOM 634 C C . TRP A 1 82 ? -18.393 -8.741 11.583 1.00 92.50 82 TRP A C 1
ATOM 636 O O . TRP A 1 82 ? -17.784 -8.586 10.529 1.00 92.50 82 TRP A O 1
ATOM 646 N N . ASN A 1 83 ? -19.132 -7.767 12.122 1.00 92.69 83 ASN A N 1
ATOM 647 C CA . ASN A 1 83 ? -19.283 -6.458 11.478 1.00 92.69 83 ASN A CA 1
ATOM 648 C C . ASN A 1 83 ? -17.933 -5.737 11.344 1.00 92.69 83 ASN A C 1
ATOM 650 O O . ASN A 1 83 ? -17.637 -5.165 10.297 1.00 92.69 83 ASN A O 1
ATOM 654 N N . GLY A 1 84 ? -17.090 -5.812 12.380 1.00 90.25 84 GLY A N 1
ATOM 655 C CA . GLY A 1 84 ? -15.737 -5.263 12.329 1.00 90.25 84 GLY A CA 1
ATOM 656 C C . GLY A 1 84 ? -14.856 -5.958 11.302 1.00 90.25 84 GLY A C 1
ATOM 657 O O . GLY A 1 84 ? -14.120 -5.287 10.585 1.00 90.25 84 GLY A O 1
ATOM 658 N N . VAL A 1 85 ? -14.951 -7.288 11.210 1.00 93.69 85 VAL A N 1
ATOM 659 C CA . VAL A 1 85 ? -14.182 -8.082 10.241 1.00 93.69 85 VAL A CA 1
ATOM 660 C C . VAL A 1 85 ? -14.528 -7.664 8.818 1.00 93.69 85 VAL A C 1
ATOM 662 O O . VAL A 1 85 ? -13.626 -7.318 8.068 1.00 93.69 85 VAL A O 1
ATOM 665 N N . ILE A 1 86 ? -15.818 -7.612 8.471 1.00 94.75 86 ILE A N 1
ATOM 666 C CA . ILE A 1 86 ? -16.269 -7.271 7.114 1.00 94.75 86 ILE A CA 1
ATOM 667 C C . ILE A 1 86 ? -15.756 -5.887 6.703 1.00 94.75 86 ILE A C 1
ATOM 669 O O . ILE A 1 86 ? -15.153 -5.743 5.641 1.00 94.75 86 ILE A O 1
ATOM 673 N N . ILE A 1 87 ? -15.946 -4.876 7.557 1.00 94.38 87 ILE A N 1
ATOM 674 C CA . ILE A 1 87 ? -15.499 -3.508 7.260 1.00 94.38 87 ILE A CA 1
ATOM 675 C C . ILE A 1 87 ? -13.971 -3.461 7.139 1.00 94.38 87 ILE A C 1
ATOM 677 O O . ILE A 1 87 ? -13.452 -2.888 6.183 1.00 94.38 87 ILE A O 1
ATOM 681 N N . ASN A 1 88 ? -13.241 -4.094 8.061 1.00 93.25 88 ASN A N 1
ATOM 682 C CA . ASN A 1 88 ? -11.782 -4.128 8.020 1.00 93.25 88 ASN A CA 1
ATOM 683 C C . ASN A 1 88 ? -11.257 -4.800 6.744 1.00 93.25 88 ASN A C 1
ATOM 685 O O . ASN A 1 88 ? -10.371 -4.253 6.089 1.00 93.25 88 ASN A O 1
ATOM 689 N N . THR A 1 89 ? -11.813 -5.949 6.359 1.00 93.56 89 THR A N 1
ATOM 690 C CA . THR A 1 89 ? -11.427 -6.652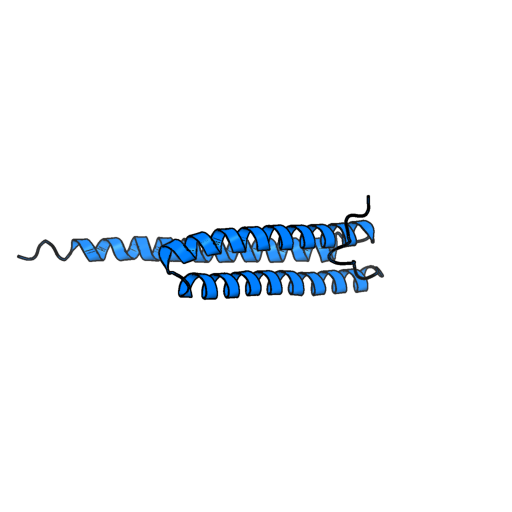 5.131 1.00 93.56 89 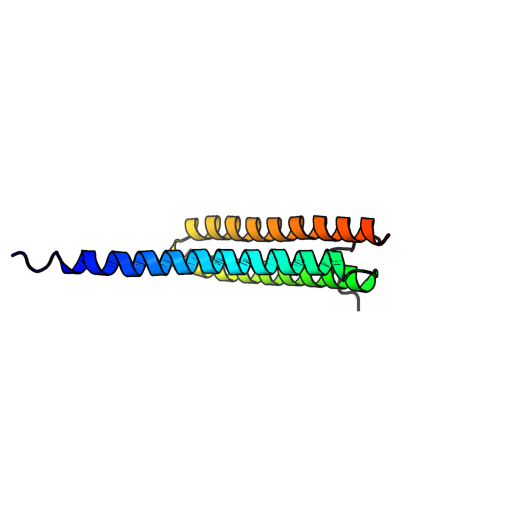THR A CA 1
ATOM 691 C C . THR A 1 89 ? -11.681 -5.786 3.901 1.00 93.56 89 THR A C 1
ATOM 693 O O . THR A 1 89 ? -10.779 -5.626 3.082 1.00 93.56 89 THR A O 1
ATOM 696 N N . LEU A 1 90 ? -12.864 -5.171 3.786 1.00 95.56 90 LEU A N 1
ATOM 697 C CA . LEU A 1 90 ? -13.197 -4.317 2.643 1.00 95.56 90 LEU A CA 1
ATOM 698 C C . LEU A 1 90 ? -12.246 -3.124 2.520 1.00 95.56 90 LEU A C 1
ATOM 700 O O . LEU A 1 90 ? -11.767 -2.840 1.422 1.00 95.56 90 LEU A O 1
ATOM 704 N N . ILE A 1 91 ? -11.93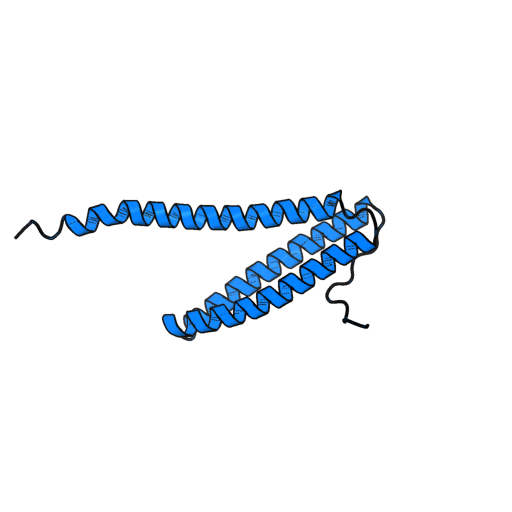5 -2.446 3.627 1.00 93.81 91 ILE A N 1
ATOM 705 C CA . ILE A 1 91 ? -11.034 -1.288 3.612 1.00 93.81 91 ILE A CA 1
ATOM 706 C C . ILE A 1 91 ? -9.598 -1.699 3.266 1.00 93.81 91 ILE A C 1
ATOM 708 O O . ILE A 1 91 ? -8.991 -1.066 2.403 1.00 93.81 91 ILE A O 1
ATOM 712 N N . ASN A 1 92 ? -9.066 -2.770 3.866 1.00 92.81 92 ASN A N 1
ATOM 713 C CA . ASN A 1 92 ? -7.711 -3.237 3.553 1.00 92.81 92 ASN A CA 1
ATOM 714 C C . ASN A 1 92 ? -7.587 -3.652 2.082 1.00 92.81 92 ASN A C 1
ATOM 716 O O . ASN A 1 92 ? -6.681 -3.188 1.393 1.00 92.81 92 ASN A O 1
ATOM 720 N N . LEU A 1 93 ? -8.532 -4.448 1.569 1.00 92.56 93 LEU A N 1
ATOM 721 C CA . LEU A 1 93 ? -8.524 -4.860 0.164 1.00 92.56 93 LEU A CA 1
ATOM 722 C C . LEU A 1 93 ? -8.669 -3.666 -0.786 1.00 92.56 93 LEU A C 1
ATOM 724 O O . LEU A 1 93 ? -8.002 -3.632 -1.815 1.00 92.56 93 LEU A O 1
ATOM 728 N N . SER A 1 94 ? -9.480 -2.665 -0.432 1.00 93.06 94 SER A N 1
ATOM 729 C CA . SER A 1 94 ? -9.635 -1.447 -1.240 1.00 93.06 94 SER A CA 1
ATOM 730 C C . SER A 1 94 ? -8.332 -0.650 -1.332 1.00 93.06 94 SER A C 1
ATOM 732 O O . SER A 1 94 ? -7.958 -0.210 -2.418 1.00 93.06 94 SER A O 1
ATOM 734 N N . ILE A 1 95 ? -7.613 -0.493 -0.215 1.00 90.88 95 ILE A N 1
ATOM 735 C CA . ILE A 1 95 ? -6.317 0.203 -0.188 1.00 90.88 95 ILE A CA 1
ATOM 736 C C . ILE A 1 95 ? -5.269 -0.590 -0.974 1.00 90.88 95 ILE A C 1
ATOM 738 O O . ILE A 1 95 ? -4.548 -0.018 -1.790 1.00 90.88 95 ILE A O 1
ATOM 742 N N . MET A 1 96 ? -5.204 -1.908 -0.783 1.00 90.94 96 MET A N 1
ATOM 743 C CA . MET A 1 96 ? -4.275 -2.765 -1.524 1.00 90.94 96 MET A CA 1
ATOM 744 C C . MET A 1 96 ? -4.542 -2.726 -3.031 1.00 90.94 96 MET A C 1
ATOM 746 O O . MET A 1 96 ? -3.607 -2.578 -3.818 1.00 90.94 96 MET A O 1
ATOM 750 N N . T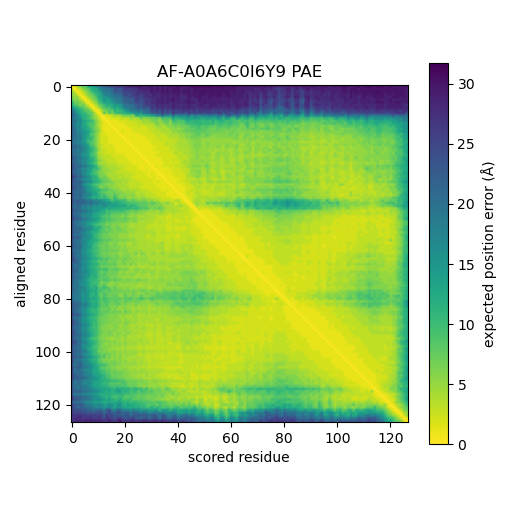YR A 1 97 ? -5.814 -2.791 -3.433 1.00 91.31 97 TYR A N 1
ATOM 751 C CA . TYR A 1 97 ? -6.224 -2.658 -4.828 1.00 91.31 97 TYR A CA 1
ATOM 752 C C . TYR A 1 97 ? -5.832 -1.295 -5.409 1.00 91.31 97 TYR A C 1
ATOM 754 O O . TYR A 1 97 ? -5.288 -1.228 -6.513 1.00 91.31 97 TYR A O 1
ATOM 762 N N . TRP A 1 98 ? -6.052 -0.212 -4.656 1.00 90.56 98 TRP A N 1
ATOM 763 C CA . TRP A 1 98 ? -5.642 1.131 -5.061 1.00 90.56 98 TRP A CA 1
ATOM 764 C C . TRP A 1 98 ? -4.134 1.214 -5.313 1.00 90.56 98 TRP A C 1
ATOM 766 O O . TRP A 1 98 ? -3.715 1.687 -6.372 1.00 90.56 98 TRP A O 1
ATOM 776 N N . ILE A 1 99 ? -3.321 0.716 -4.378 1.00 89.75 99 ILE A N 1
ATOM 777 C CA . ILE A 1 99 ? -1.857 0.715 -4.497 1.00 89.75 99 ILE A CA 1
ATOM 778 C C . ILE A 1 99 ? -1.428 -0.083 -5.729 1.00 89.75 99 ILE A C 1
ATOM 780 O O . ILE A 1 99 ? -0.676 0.438 -6.554 1.00 89.75 99 ILE A O 1
ATOM 784 N N . TYR A 1 100 ? -1.952 -1.299 -5.898 1.00 90.38 100 TYR A N 1
ATOM 785 C CA . TYR A 1 100 ? -1.666 -2.139 -7.060 1.00 90.38 100 TYR A CA 1
ATOM 786 C C . 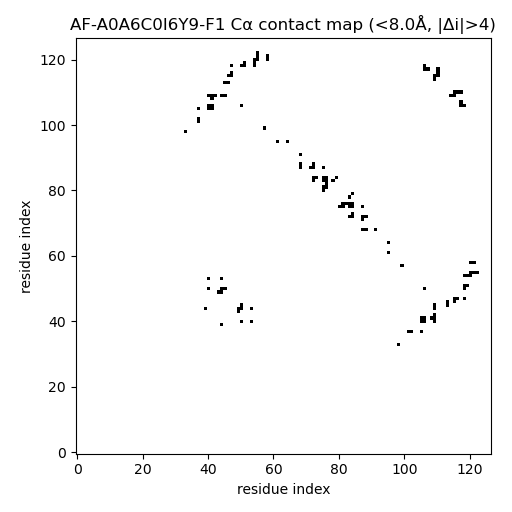TYR A 1 100 ? -1.951 -1.402 -8.374 1.00 90.38 100 TYR A C 1
ATOM 788 O O . TYR A 1 100 ? -1.068 -1.250 -9.219 1.00 90.38 100 TYR A O 1
ATOM 796 N N . TRP A 1 101 ? -3.161 -0.864 -8.526 1.00 89.94 101 TRP A N 1
ATOM 797 C CA . TRP A 1 101 ? -3.563 -0.151 -9.736 1.00 89.94 101 TRP A CA 1
ATOM 798 C C . TRP A 1 101 ? -2.718 1.108 -9.992 1.00 89.94 101 TRP A C 1
ATOM 800 O O . TRP A 1 101 ? -2.324 1.394 -11.127 1.00 89.94 101 TRP A O 1
ATOM 810 N N . SER A 1 102 ? -2.397 1.854 -8.933 1.00 89.50 102 SER A N 1
ATOM 811 C CA . SER A 1 102 ? -1.567 3.062 -8.995 1.00 89.50 102 SER A CA 1
ATOM 812 C C . SER A 1 102 ? -0.135 2.759 -9.471 1.00 89.50 102 SER A C 1
ATOM 814 O O . SER A 1 102 ? 0.461 3.544 -10.225 1.00 89.50 102 SER A O 1
ATOM 816 N N . TYR A 1 103 ? 0.400 1.596 -9.093 1.00 89.12 103 TYR A N 1
ATOM 817 C CA . TYR A 1 103 ? 1.696 1.101 -9.554 1.00 89.12 103 TYR A CA 1
ATOM 818 C C . TYR A 1 103 ? 1.668 0.586 -10.987 1.00 89.12 103 TYR A C 1
ATOM 820 O O . TYR A 1 103 ? 2.557 0.948 -11.751 1.00 89.12 103 TYR A O 1
ATOM 828 N N . VAL A 1 104 ? 0.640 -0.167 -11.390 1.00 88.56 104 VAL A N 1
ATOM 829 C CA . VAL A 1 104 ? 0.492 -0.636 -12.781 1.00 88.56 104 VAL A CA 1
ATOM 830 C C . VAL A 1 104 ? 0.548 0.540 -13.759 1.00 88.56 104 VAL A C 1
ATOM 832 O O . VAL A 1 104 ? 1.289 0.500 -14.738 1.00 88.56 104 VAL A O 1
ATOM 835 N N . LYS A 1 105 ? -0.126 1.652 -13.442 1.00 90.25 105 LYS A N 1
ATOM 836 C CA . LYS A 1 105 ? -0.020 2.894 -14.231 1.00 90.25 105 LYS A CA 1
ATOM 837 C C . LYS A 1 105 ? 1.386 3.493 -14.266 1.00 90.25 105 LYS A C 1
ATOM 839 O O . LYS A 1 105 ? 1.757 4.171 -15.221 1.00 90.25 105 LYS A O 1
ATOM 844 N N . SER A 1 106 ? 2.151 3.321 -13.195 1.00 89.56 106 SER A N 1
ATOM 845 C CA . SER A 1 106 ? 3.522 3.827 -13.115 1.00 89.56 106 SER A CA 1
ATOM 846 C C . SER A 1 106 ? 4.486 2.944 -13.907 1.00 89.56 106 SER A C 1
ATOM 848 O O . SER A 1 106 ? 5.357 3.491 -14.579 1.00 89.56 106 SER A O 1
ATOM 850 N N . PHE A 1 107 ? 4.276 1.624 -13.911 1.00 90.62 107 PHE A N 1
ATOM 851 C CA . PHE A 1 107 ? 4.989 0.688 -14.779 1.00 90.62 107 PHE A CA 1
ATOM 852 C C . PHE A 1 107 ? 4.713 0.971 -16.252 1.00 90.62 107 PHE A C 1
ATOM 854 O O . PHE A 1 107 ? 5.661 1.105 -17.015 1.00 90.62 107 PHE A O 1
ATOM 861 N N . ASP A 1 108 ? 3.452 1.165 -16.638 1.00 89.25 108 ASP A N 1
ATOM 862 C CA . ASP A 1 108 ? 3.073 1.502 -18.017 1.00 89.25 108 ASP A CA 1
ATOM 863 C C . ASP A 1 108 ? 3.733 2.811 -18.497 1.00 89.25 108 ASP A C 1
ATOM 865 O O . ASP A 1 108 ? 4.318 2.896 -19.581 1.00 89.25 108 ASP A O 1
ATOM 869 N N . SER A 1 109 ? 3.761 3.822 -17.622 1.00 88.94 109 SER A N 1
ATOM 870 C CA . SER A 1 109 ? 4.466 5.080 -17.882 1.00 88.94 109 SER A CA 1
ATOM 871 C C . SER A 1 109 ? 5.980 4.896 -18.045 1.00 88.94 109 SER A C 1
ATOM 873 O O . SER A 1 109 ? 6.575 5.599 -18.862 1.00 88.94 109 SER A O 1
ATOM 875 N N . ALA A 1 110 ? 6.610 4.001 -17.279 1.00 88.50 110 ALA A N 1
ATOM 876 C CA . ALA A 1 110 ? 8.036 3.699 -17.407 1.00 88.50 110 ALA A CA 1
ATOM 877 C C . ALA A 1 110 ? 8.328 2.895 -18.686 1.00 88.50 110 ALA A C 1
ATOM 879 O O . ALA A 1 110 ? 9.260 3.236 -19.412 1.00 88.50 110 ALA A O 1
ATOM 880 N N . CYS A 1 111 ? 7.483 1.912 -19.014 1.00 89.44 111 CYS A N 1
ATOM 881 C CA . CYS A 1 111 ? 7.566 1.120 -20.245 1.00 89.44 111 CYS A CA 1
ATOM 882 C C . CYS A 1 111 ? 7.511 2.014 -21.480 1.00 89.44 111 CYS A C 1
ATOM 884 O O . CYS A 1 111 ? 8.395 1.951 -22.329 1.00 89.44 111 CYS A O 1
ATOM 886 N N . THR A 1 112 ? 6.532 2.91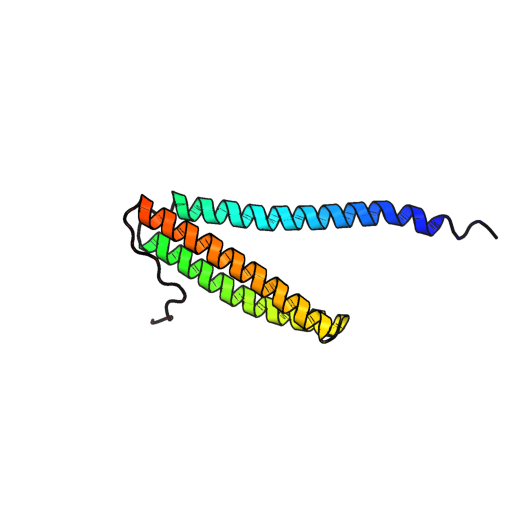9 -21.532 1.00 89.94 112 THR A N 1
ATOM 887 C CA . THR A 1 112 ? 6.375 3.864 -22.646 1.00 89.94 112 THR A CA 1
ATOM 888 C C . THR A 1 112 ? 7.570 4.815 -22.763 1.00 89.94 112 THR A C 1
ATOM 890 O O . THR A 1 112 ? 8.005 5.138 -23.864 1.00 89.94 112 THR A O 1
ATOM 893 N N . LYS A 1 113 ? 8.123 5.267 -21.632 1.00 89.25 113 LYS A N 1
ATOM 894 C CA . LYS A 1 113 ? 9.230 6.234 -21.602 1.00 89.25 113 LYS A CA 1
ATOM 895 C C . LYS A 1 113 ? 10.576 5.626 -22.003 1.00 89.25 113 LYS A C 1
ATOM 897 O O . LYS A 1 113 ? 11.376 6.313 -22.631 1.00 89.25 113 LYS A O 1
ATOM 902 N N . TYR A 1 114 ? 10.835 4.382 -21.611 1.00 89.62 114 TYR A N 1
ATOM 903 C CA . TYR A 1 114 ? 12.132 3.721 -21.793 1.00 89.62 114 TYR A CA 1
ATOM 904 C C . TYR A 1 114 ? 12.103 2.582 -22.825 1.00 89.62 114 TYR A C 1
ATOM 906 O O . TYR A 1 114 ? 13.128 1.952 -23.057 1.00 89.62 114 TYR A O 1
ATOM 914 N N . GLY A 1 115 ? 10.957 2.323 -23.465 1.00 88.44 115 GLY A N 1
ATOM 915 C CA . GLY A 1 115 ? 10.800 1.238 -24.439 1.00 88.44 115 GLY A CA 1
ATOM 916 C C . GLY A 1 115 ? 10.884 -0.161 -23.816 1.00 88.44 115 GLY A C 1
ATOM 917 O O . GLY A 1 115 ? 11.327 -1.095 -24.478 1.00 88.44 115 GLY A O 1
ATOM 918 N N . LEU A 1 116 ? 10.507 -0.294 -22.541 1.00 88.94 116 LEU A N 1
ATOM 919 C CA . LEU A 1 116 ? 10.582 -1.548 -21.782 1.00 88.94 116 LEU A CA 1
ATOM 920 C C . LEU A 1 116 ? 9.308 -2.381 -21.940 1.00 88.94 116 LEU A C 1
ATOM 922 O O . LEU A 1 116 ? 8.253 -1.871 -22.327 1.00 88.94 116 LEU A O 1
ATOM 926 N N . GLN A 1 117 ? 9.399 -3.666 -21.603 1.00 88.38 117 GLN A N 1
ATOM 927 C CA . GLN A 1 117 ? 8.237 -4.547 -21.559 1.00 88.38 117 GLN A CA 1
ATOM 928 C C . GLN A 1 117 ? 7.536 -4.456 -20.196 1.00 88.38 117 GLN A C 1
ATOM 930 O O . GLN A 1 117 ? 8.216 -4.314 -19.172 1.00 88.38 117 GLN A O 1
ATOM 935 N N . PRO A 1 118 ? 6.195 -4.590 -20.150 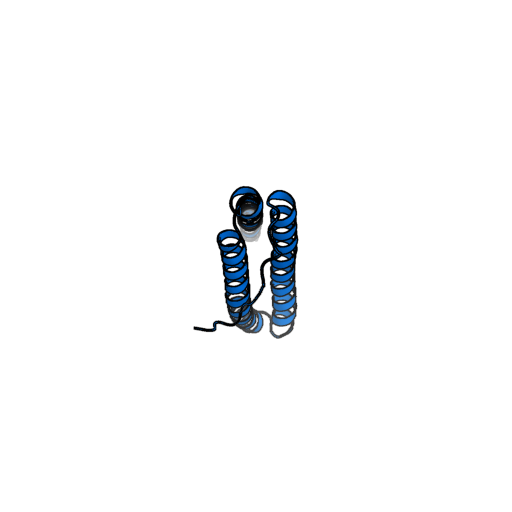1.00 87.44 118 PRO A N 1
ATOM 936 C CA . PRO A 1 118 ? 5.455 -4.639 -18.895 1.00 87.44 118 PRO A CA 1
ATOM 937 C C . PRO A 1 118 ? 6.014 -5.723 -17.962 1.00 87.44 118 PRO A C 1
ATOM 939 O O . PRO A 1 118 ? 6.234 -6.850 -18.416 1.00 87.44 118 PRO A O 1
ATOM 942 N N . PRO A 1 119 ? 6.246 -5.418 -16.674 1.00 88.00 119 PRO A N 1
ATOM 943 C CA . PRO A 1 119 ? 6.773 -6.403 -15.748 1.00 88.00 119 PRO A CA 1
ATOM 944 C C . PRO A 1 119 ? 5.712 -7.458 -15.428 1.00 88.00 119 PRO A C 1
ATOM 946 O O . PRO A 1 119 ? 4.505 -7.192 -15.448 1.00 88.00 119 PRO A O 1
ATOM 949 N N . ILE A 1 120 ? 6.167 -8.662 -15.098 1.00 85.06 120 ILE A N 1
ATOM 950 C CA . ILE A 1 120 ? 5.281 -9.765 -14.728 1.00 85.06 120 ILE A CA 1
ATOM 951 C C . ILE A 1 120 ? 5.040 -9.685 -13.223 1.00 85.06 120 ILE A C 1
ATOM 953 O O . ILE A 1 120 ? 5.970 -9.822 -12.433 1.00 85.06 120 ILE A O 1
ATOM 957 N N . MET A 1 121 ? 3.788 -9.472 -12.828 1.00 81.81 121 MET A N 1
ATOM 958 C CA . MET A 1 121 ? 3.378 -9.515 -11.423 1.00 81.81 121 MET A CA 1
ATOM 959 C C . MET A 1 121 ? 3.269 -10.967 -10.946 1.00 81.81 121 MET A C 1
ATOM 961 O O . MET A 1 121 ? 2.790 -11.815 -11.698 1.00 81.81 121 MET A O 1
ATOM 965 N N . PHE A 1 122 ? 3.647 -11.238 -9.691 1.00 75.12 122 PHE A N 1
ATOM 966 C CA . PHE A 1 122 ? 3.602 -12.580 -9.088 1.00 75.12 122 PHE A CA 1
ATOM 967 C C . PHE A 1 122 ? 4.357 -13.637 -9.896 1.00 75.12 122 PHE A C 1
ATOM 969 O O . PHE A 1 122 ? 3.821 -14.697 -10.232 1.00 75.12 122 PHE A O 1
ATOM 976 N N . LYS A 1 123 ? 5.620 -13.353 -10.216 1.00 67.81 123 LYS A N 1
ATOM 977 C CA . LYS A 1 123 ? 6.481 -14.361 -10.822 1.00 67.81 123 LYS A CA 1
ATOM 978 C C . LYS A 1 123 ? 6.599 -15.546 -9.847 1.00 67.81 123 LYS A C 1
ATOM 980 O O . LYS A 1 123 ? 6.910 -15.324 -8.675 1.00 67.81 123 LYS A O 1
ATOM 985 N N . PRO A 1 124 ? 6.317 -16.791 -10.269 1.00 57.44 124 PRO A N 1
ATOM 986 C CA . PRO A 1 124 ? 6.547 -17.938 -9.405 1.00 57.44 124 PRO A CA 1
ATOM 987 C C . PRO A 1 124 ? 8.033 -17.970 -9.037 1.00 57.44 124 PRO A C 1
ATOM 989 O O . PRO A 1 124 ? 8.881 -17.790 -9.913 1.00 57.44 124 PRO A O 1
ATOM 992 N N . TYR A 1 125 ? 8.341 -18.174 -7.752 1.00 51.06 125 TYR A N 1
ATOM 993 C CA . TYR A 1 125 ? 9.702 -18.446 -7.287 1.00 51.06 125 TYR A CA 1
ATOM 994 C C . TYR A 1 125 ? 10.151 -19.776 -7.904 1.00 51.06 125 TYR A C 1
ATOM 996 O O . TYR A 1 125 ? 9.956 -20.843 -7.328 1.00 51.06 125 TYR A O 1
ATOM 1004 N N . ILE A 1 126 ? 10.681 -19.722 -9.122 1.00 49.62 126 ILE A N 1
ATOM 1005 C CA . ILE A 1 126 ? 11.377 -20.836 -9.752 1.00 49.62 126 ILE A CA 1
ATOM 1006 C C . ILE A 1 126 ? 12.855 -20.561 -9.496 1.00 49.62 126 ILE A C 1
ATOM 1008 O O . ILE A 1 126 ? 13.423 -19.637 -10.078 1.00 49.62 126 ILE A O 1
ATOM 1012 N N . SER A 1 127 ? 13.406 -21.302 -8.534 1.00 39.62 127 SER A N 1
ATOM 1013 C CA . SER A 1 127 ? 14.838 -21.381 -8.236 1.00 39.62 127 SER A CA 1
ATOM 1014 C C . SER A 1 127 ? 15.618 -21.961 -9.405 1.00 39.62 127 SER A C 1
ATOM 1016 O O . SER A 1 127 ? 15.135 -22.995 -9.928 1.00 39.62 127 SER A O 1
#

pLDDT: mean 84.93, std 12.95, range [39.62, 95.56]